Protein AF-A0A3P0NC53-F1 (afdb_monomer_lite)

Radius of gyration: 29.69 Å; chains: 1; bounding box: 50×43×80 Å

Structure (mmCIF, N/CA/C/O backbone):
data_AF-A0A3P0NC53-F1
#
_entry.id   AF-A0A3P0NC53-F1
#
loop_
_atom_site.group_PDB
_atom_site.id
_atom_site.type_symbol
_atom_site.label_atom_id
_atom_site.label_alt_id
_atom_site.label_comp_id
_atom_site.label_asym_id
_atom_site.label_entity_id
_atom_site.label_seq_id
_atom_site.pdbx_PDB_ins_code
_atom_site.Cartn_x
_atom_site.Cartn_y
_atom_site.Cartn_z
_atom_site.occupancy
_atom_site.B_iso_or_equiv
_atom_site.auth_seq_id
_atom_site.auth_comp_id
_atom_site.auth_asym_id
_atom_site.auth_atom_id
_atom_site.pdbx_PDB_model_num
ATOM 1 N N . MET A 1 1 ? -4.947 -5.953 5.328 1.00 82.31 1 MET A N 1
ATOM 2 C CA . MET A 1 1 ? -3.746 -5.409 4.663 1.00 82.31 1 MET A CA 1
ATOM 3 C C . MET A 1 1 ? -3.851 -5.802 3.209 1.00 82.31 1 MET A C 1
ATOM 5 O O . MET A 1 1 ? -4.148 -6.961 2.948 1.00 82.31 1 MET A O 1
ATOM 9 N N . THR A 1 2 ? -3.709 -4.840 2.307 1.00 92.19 2 THR A N 1
ATOM 10 C CA . THR A 1 2 ? -3.918 -5.032 0.870 1.00 92.19 2 THR A CA 1
ATOM 11 C C . THR A 1 2 ? -2.694 -4.527 0.134 1.00 92.19 2 THR A C 1
ATOM 13 O O . THR A 1 2 ? -2.300 -3.375 0.314 1.00 92.19 2 THR A O 1
ATOM 16 N N . GLU A 1 3 ? -2.097 -5.384 -0.680 1.00 94.12 3 GLU A N 1
ATOM 17 C CA . GLU A 1 3 ? -0.967 -5.030 -1.532 1.00 94.12 3 GLU A CA 1
ATOM 18 C C . GLU A 1 3 ? -1.482 -4.617 -2.908 1.00 94.12 3 GLU A C 1
ATOM 20 O O . GLU A 1 3 ? -2.342 -5.279 -3.490 1.00 94.12 3 GLU A O 1
ATOM 25 N N . VAL A 1 4 ? -0.972 -3.498 -3.415 1.00 93.88 4 VAL A N 1
ATOM 26 C CA . VAL A 1 4 ? -1.308 -2.972 -4.737 1.00 93.88 4 VAL A CA 1
ATOM 27 C C . VAL A 1 4 ? -0.017 -2.819 -5.520 1.00 93.88 4 VAL A C 1
ATOM 29 O O . VAL A 1 4 ? 0.892 -2.100 -5.102 1.00 93.88 4 VAL A O 1
ATOM 32 N N . THR A 1 5 ? 0.059 -3.496 -6.661 1.00 93.94 5 THR A N 1
ATOM 33 C CA . THR A 1 5 ? 1.186 -3.395 -7.586 1.00 93.94 5 THR A CA 1
ATOM 34 C C . THR A 1 5 ? 0.859 -2.396 -8.686 1.00 93.94 5 THR A C 1
ATOM 36 O O . THR A 1 5 ? -0.176 -2.493 -9.342 1.00 93.94 5 THR A O 1
ATOM 39 N N . PHE A 1 6 ? 1.761 -1.442 -8.885 1.00 93.38 6 PHE A N 1
ATOM 40 C CA . PHE A 1 6 ? 1.699 -0.448 -9.945 1.00 93.38 6 PHE A CA 1
ATOM 41 C C . PHE A 1 6 ? 2.701 -0.823 -11.026 1.00 93.38 6 PHE A C 1
ATOM 43 O O . PHE A 1 6 ? 3.877 -1.045 -10.733 1.00 93.38 6 PHE A O 1
ATOM 50 N N . GLU A 1 7 ? 2.234 -0.864 -12.268 1.00 93.62 7 GLU A N 1
ATOM 51 C CA . GLU A 1 7 ? 3.048 -1.165 -13.441 1.00 93.62 7 GLU A CA 1
ATOM 52 C C . GLU A 1 7 ? 2.889 -0.054 -14.472 1.00 93.62 7 GLU A C 1
ATOM 54 O O . GLU A 1 7 ? 1.784 0.436 -14.711 1.00 93.62 7 GLU A O 1
ATOM 59 N N . ALA A 1 8 ? 4.003 0.349 -15.073 1.00 92.19 8 ALA A N 1
ATOM 60 C CA . ALA A 1 8 ? 4.025 1.298 -16.174 1.00 92.19 8 ALA A CA 1
ATOM 61 C C . ALA A 1 8 ? 4.788 0.697 -17.350 1.00 92.19 8 ALA A C 1
ATOM 63 O O . ALA A 1 8 ? 5.791 0.007 -17.158 1.00 92.19 8 ALA A O 1
ATOM 64 N N . PHE A 1 9 ? 4.313 1.008 -18.552 1.00 91.44 9 PHE A N 1
ATOM 65 C CA . PHE A 1 9 ? 4.836 0.514 -19.820 1.00 91.44 9 PHE A CA 1
ATOM 66 C C . PHE A 1 9 ? 5.071 1.698 -20.757 1.00 91.44 9 PHE A C 1
ATOM 68 O O . PHE A 1 9 ? 4.277 2.644 -20.776 1.00 91.44 9 PHE A O 1
ATOM 75 N N . GLY A 1 10 ? 6.135 1.632 -21.550 1.00 87.62 10 GLY A N 1
ATOM 76 C CA . GLY A 1 10 ? 6.486 2.655 -22.530 1.00 87.62 10 GLY A CA 1
ATOM 77 C C . GLY A 1 10 ? 7.521 3.660 -22.027 1.00 87.62 10 GLY A C 1
ATOM 78 O O . GLY A 1 10 ? 8.133 3.493 -20.975 1.00 87.62 10 GLY A O 1
ATOM 79 N N . THR A 1 11 ? 7.746 4.707 -22.819 1.00 87.75 11 THR A N 1
ATOM 80 C CA . THR A 1 11 ? 8.863 5.640 -22.629 1.00 87.75 11 THR A CA 1
ATOM 81 C C . THR A 1 11 ? 8.817 6.339 -21.272 1.00 87.75 11 THR A C 1
ATOM 83 O O . THR A 1 11 ? 7.813 6.950 -20.904 1.00 87.75 11 THR A O 1
ATOM 86 N N . ASN A 1 12 ? 9.946 6.324 -20.565 1.00 89.44 12 ASN A N 1
ATOM 87 C CA . ASN A 1 12 ? 10.135 6.883 -19.231 1.00 89.44 12 ASN A CA 1
ATOM 88 C C . ASN A 1 12 ? 9.279 6.217 -18.137 1.00 89.44 12 ASN A C 1
ATOM 90 O O . ASN A 1 12 ? 8.990 6.860 -17.120 1.00 89.44 12 ASN A O 1
ATOM 94 N N . ALA A 1 13 ? 8.900 4.942 -18.295 1.00 90.19 13 ALA A N 1
ATOM 95 C CA . ALA A 1 13 ? 8.106 4.203 -17.306 1.00 90.19 13 ALA A CA 1
ATOM 96 C C . ALA A 1 13 ? 8.704 4.290 -15.888 1.00 90.19 13 ALA A C 1
ATOM 98 O O . ALA A 1 13 ? 7.993 4.562 -14.916 1.00 90.19 13 ALA A O 1
ATOM 99 N N . TYR A 1 14 ? 10.028 4.150 -15.772 1.00 92.31 14 TYR A N 1
ATOM 100 C CA . TYR A 1 14 ? 10.737 4.240 -14.495 1.00 92.31 14 TYR A CA 1
ATOM 101 C C . TYR A 1 14 ? 10.624 5.629 -13.850 1.00 92.31 14 TYR A C 1
ATOM 103 O O . TYR A 1 14 ? 10.318 5.753 -12.660 1.00 92.31 14 TYR A O 1
ATOM 111 N N . ALA A 1 15 ? 10.830 6.693 -14.630 1.00 92.88 15 ALA A N 1
ATOM 112 C CA . ALA A 1 15 ? 10.744 8.063 -14.130 1.00 92.88 15 ALA A CA 1
ATOM 113 C C . ALA A 1 15 ? 9.308 8.437 -13.732 1.00 92.88 15 ALA A C 1
ATOM 115 O O . ALA A 1 15 ? 9.109 9.165 -12.757 1.00 92.88 15 ALA A O 1
ATOM 116 N N . LEU A 1 16 ? 8.306 7.929 -14.457 1.00 94.19 16 LEU A N 1
ATOM 117 C CA . LEU A 1 16 ? 6.897 8.132 -14.132 1.00 94.19 16 LEU A CA 1
ATOM 118 C C . LEU A 1 16 ? 6.535 7.481 -12.793 1.00 94.19 16 LEU A C 1
ATOM 120 O O . LEU A 1 16 ? 5.996 8.155 -11.913 1.00 94.19 16 LEU A O 1
ATOM 124 N N . LEU A 1 17 ? 6.876 6.203 -12.607 1.00 95.00 17 LEU A N 1
ATOM 125 C CA . LEU A 1 17 ? 6.592 5.516 -11.347 1.00 95.00 17 LEU A CA 1
ATOM 126 C C . LEU A 1 17 ? 7.401 6.079 -10.181 1.00 95.00 17 LEU A C 1
ATOM 128 O O . LEU A 1 17 ? 6.875 6.156 -9.077 1.00 95.00 17 LEU A O 1
ATOM 132 N N . SER A 1 18 ? 8.627 6.550 -10.415 1.00 94.12 18 SER A N 1
ATOM 133 C CA . SER A 1 18 ? 9.424 7.211 -9.372 1.00 94.12 18 SER A CA 1
ATOM 134 C C . SER A 1 18 ? 8.744 8.489 -8.865 1.00 94.12 18 SER A C 1
ATOM 136 O O . SER A 1 18 ? 8.709 8.750 -7.663 1.00 94.12 18 SER A O 1
ATOM 138 N N . LYS A 1 19 ? 8.138 9.275 -9.767 1.00 95.25 19 LYS A N 1
ATOM 139 C CA . LYS A 1 19 ? 7.342 10.455 -9.391 1.00 95.25 19 LYS A CA 1
ATOM 140 C C . LYS A 1 19 ? 6.074 10.069 -8.636 1.00 95.25 19 LYS A C 1
ATOM 142 O O . LYS A 1 19 ? 5.720 10.741 -7.670 1.00 95.25 19 LYS A O 1
ATOM 147 N N . LEU A 1 20 ? 5.403 8.998 -9.059 1.00 93.62 20 LEU A N 1
ATOM 148 C CA . LEU A 1 20 ? 4.221 8.487 -8.368 1.00 93.62 20 LEU A CA 1
ATOM 149 C C . LEU A 1 20 ? 4.564 8.002 -6.952 1.00 93.62 20 LEU A C 1
ATOM 151 O O . LEU A 1 20 ? 3.850 8.347 -6.014 1.00 93.62 20 LEU A O 1
ATOM 155 N N . GLN A 1 21 ? 5.672 7.274 -6.785 1.00 94.38 21 GLN A N 1
ATOM 156 C CA . GLN A 1 21 ? 6.165 6.845 -5.476 1.00 94.38 21 GLN A CA 1
ATOM 157 C C . GLN A 1 21 ? 6.385 8.054 -4.556 1.00 94.38 21 GLN A C 1
ATOM 159 O O . GLN A 1 21 ? 5.841 8.090 -3.454 1.00 94.38 21 GLN A O 1
ATOM 164 N N . LEU A 1 22 ? 7.101 9.079 -5.029 1.00 94.25 22 LEU A N 1
ATOM 165 C CA . LEU A 1 22 ? 7.332 10.311 -4.266 1.00 94.25 22 LEU A CA 1
ATOM 166 C C . LEU A 1 22 ? 6.026 11.030 -3.900 1.00 94.25 22 LEU A C 1
ATOM 168 O O . LEU A 1 22 ? 5.887 11.552 -2.794 1.00 94.25 22 LEU A O 1
ATOM 172 N N . ALA A 1 23 ? 5.052 11.054 -4.812 1.00 93.81 23 ALA A N 1
ATOM 173 C CA . ALA A 1 23 ? 3.747 11.646 -4.544 1.00 93.81 23 ALA A CA 1
ATOM 174 C C . ALA A 1 23 ? 2.986 10.880 -3.449 1.00 93.81 23 ALA A C 1
ATOM 176 O O . ALA A 1 23 ? 2.377 11.510 -2.584 1.00 93.81 23 ALA A O 1
ATOM 177 N N . LEU A 1 24 ? 3.052 9.546 -3.445 1.00 91.19 24 LEU A N 1
ATOM 178 C CA . LEU A 1 24 ? 2.417 8.695 -2.433 1.00 91.19 24 LEU A CA 1
ATOM 179 C C . LEU A 1 24 ? 3.093 8.792 -1.059 1.00 91.19 24 LEU A C 1
ATOM 181 O O . LEU A 1 24 ? 2.406 8.776 -0.040 1.00 91.19 24 LEU A O 1
ATOM 185 N N . GLU A 1 25 ? 4.418 8.934 -1.022 1.00 91.44 25 GLU A N 1
ATOM 186 C CA . GLU A 1 25 ? 5.194 9.132 0.213 1.00 91.44 25 GLU A CA 1
ATOM 187 C C . GLU A 1 25 ? 5.075 10.559 0.774 1.00 91.44 25 GLU A C 1
ATOM 189 O O . GLU A 1 25 ? 5.487 10.831 1.903 1.00 91.44 25 GLU A O 1
ATOM 194 N N . SER A 1 26 ? 4.481 11.484 0.015 1.00 94.31 26 SER A N 1
ATOM 195 C CA . SER A 1 26 ? 4.294 12.857 0.469 1.00 94.31 26 SER A CA 1
ATOM 196 C C . SER A 1 26 ? 3.389 12.937 1.705 1.00 94.31 26 SER A C 1
ATOM 198 O O . SER A 1 26 ? 2.372 12.245 1.828 1.00 94.31 26 SER A O 1
ATOM 200 N N . SER A 1 27 ? 3.700 13.873 2.605 1.00 91.62 27 SER A N 1
ATOM 201 C CA . SER A 1 27 ? 2.878 14.143 3.792 1.00 91.62 27 SER A CA 1
ATOM 202 C C . SER A 1 27 ? 1.431 14.493 3.436 1.00 91.62 27 SER A C 1
ATOM 204 O O . SER A 1 27 ? 0.514 14.177 4.194 1.00 91.62 27 SER A O 1
ATOM 206 N N . PHE A 1 28 ? 1.213 15.121 2.275 1.00 92.75 28 PHE A N 1
ATOM 207 C CA . PHE A 1 28 ? -0.124 15.423 1.774 1.00 92.75 28 PHE A CA 1
ATOM 208 C C . PHE A 1 28 ? -0.910 14.144 1.468 1.00 92.75 28 PHE A C 1
ATOM 210 O O . PHE A 1 28 ? -2.028 13.993 1.960 1.00 92.75 28 PHE A O 1
ATOM 217 N N . ALA A 1 29 ? -0.321 13.204 0.726 1.00 90.75 29 ALA A N 1
ATOM 218 C CA . ALA A 1 29 ? -0.962 11.931 0.410 1.00 90.75 29 ALA A CA 1
ATOM 219 C C . ALA A 1 29 ? -1.226 11.096 1.672 1.00 90.75 29 ALA A C 1
ATOM 221 O O . ALA A 1 29 ? -2.339 10.605 1.860 1.00 90.75 29 ALA A O 1
ATOM 222 N N . MET A 1 30 ? -0.258 11.009 2.592 1.00 92.31 30 MET A N 1
ATOM 223 C CA . MET A 1 30 ? -0.447 10.298 3.864 1.00 92.31 30 MET A CA 1
ATOM 224 C C . MET A 1 30 ? -1.553 10.922 4.729 1.00 92.31 30 MET A C 1
ATOM 226 O O . MET A 1 30 ? -2.390 10.210 5.289 1.00 92.31 30 MET A O 1
ATOM 230 N N . SER A 1 31 ? -1.595 12.256 4.811 1.00 92.56 31 SER A N 1
ATOM 231 C CA . SER A 1 31 ? -2.649 12.986 5.524 1.00 92.56 31 SER A CA 1
ATOM 232 C C . SER A 1 31 ? -4.019 12.769 4.882 1.00 92.56 31 SER A C 1
ATOM 234 O O . SER A 1 31 ? -5.005 12.528 5.581 1.00 92.56 31 SER A O 1
ATOM 236 N N . PHE A 1 32 ? -4.090 12.796 3.550 1.00 92.25 32 PHE A N 1
ATOM 237 C CA . PHE A 1 32 ? -5.319 12.535 2.809 1.00 92.25 32 PHE A CA 1
ATOM 238 C C . PHE A 1 32 ? -5.849 11.120 3.075 1.00 92.25 32 PHE A C 1
ATOM 240 O O . PHE A 1 32 ? -7.016 10.968 3.442 1.00 92.25 32 PHE A O 1
ATOM 247 N N . LEU A 1 33 ? -4.992 10.098 2.969 1.00 90.94 33 LEU A N 1
ATOM 248 C CA . LEU A 1 33 ? -5.361 8.704 3.238 1.00 90.94 33 LEU A CA 1
ATOM 249 C C . LEU A 1 33 ? -5.929 8.543 4.652 1.00 90.94 33 LEU A C 1
ATOM 251 O O . LEU A 1 33 ? -7.018 7.983 4.821 1.00 90.94 33 LEU A O 1
ATOM 255 N N . LYS A 1 34 ? -5.250 9.114 5.654 1.00 89.69 34 LYS A N 1
ATOM 256 C CA . LYS A 1 34 ? -5.671 9.026 7.056 1.00 89.69 34 LYS A CA 1
ATOM 257 C C . LYS A 1 34 ? -7.004 9.734 7.304 1.00 89.69 34 LYS A C 1
ATOM 259 O O . LYS A 1 34 ? -7.898 9.160 7.922 1.00 89.69 34 LYS A O 1
ATOM 264 N N . ASN A 1 35 ? -7.144 10.968 6.823 1.00 89.62 35 ASN A N 1
ATOM 265 C CA . ASN A 1 35 ? -8.249 11.849 7.208 1.00 89.62 35 ASN A CA 1
ATOM 266 C C . ASN A 1 35 ? -9.507 11.684 6.348 1.00 89.62 35 ASN A C 1
ATOM 268 O O . ASN A 1 35 ? -10.606 11.950 6.829 1.00 89.62 35 ASN A O 1
ATOM 272 N N . LYS A 1 36 ? -9.370 11.287 5.077 1.00 88.81 36 LYS A N 1
ATOM 273 C CA . LYS A 1 36 ? -10.504 11.170 4.144 1.00 88.81 36 LYS A CA 1
ATOM 274 C C . LYS A 1 36 ? -10.934 9.732 3.902 1.00 88.81 36 LYS A C 1
ATOM 276 O O . LYS A 1 36 ? -12.124 9.483 3.761 1.00 88.81 36 LYS A O 1
ATOM 281 N N . VAL A 1 37 ? -9.985 8.799 3.877 1.00 85.75 37 VAL A N 1
ATOM 282 C CA . VAL A 1 37 ? -10.238 7.399 3.492 1.00 85.75 37 VAL A CA 1
ATOM 283 C C . VAL A 1 37 ? -10.172 6.454 4.700 1.00 85.75 37 VAL A C 1
ATOM 285 O O . VAL A 1 37 ? -10.497 5.275 4.584 1.00 85.75 37 VAL A O 1
ATOM 288 N N . ARG A 1 38 ? -9.763 6.951 5.881 1.00 87.50 38 ARG A N 1
ATOM 289 C CA . ARG A 1 38 ? -9.456 6.123 7.067 1.00 87.50 38 ARG A CA 1
ATOM 290 C C . ARG A 1 38 ? -8.525 4.955 6.709 1.00 87.50 38 ARG A C 1
ATOM 292 O O . ARG A 1 38 ? -8.684 3.826 7.176 1.00 87.50 38 ARG A O 1
ATOM 299 N N . ALA A 1 39 ? -7.573 5.234 5.827 1.00 89.56 39 ALA A N 1
ATOM 300 C CA . ALA A 1 39 ? -6.581 4.291 5.348 1.00 89.56 39 ALA A CA 1
ATOM 301 C C . ALA A 1 39 ? -5.174 4.815 5.644 1.00 89.56 39 ALA A C 1
ATOM 303 O O . ALA A 1 39 ? -4.970 5.999 5.901 1.00 89.56 39 ALA A O 1
ATOM 304 N N . ALA A 1 40 ? -4.189 3.931 5.607 1.00 90.25 40 ALA A N 1
ATOM 305 C CA . ALA A 1 40 ? -2.786 4.291 5.717 1.00 90.25 40 ALA A CA 1
ATOM 306 C C . ALA A 1 40 ? -1.956 3.442 4.755 1.00 90.25 40 ALA A C 1
ATOM 308 O O . ALA A 1 40 ? -2.267 2.272 4.521 1.00 90.25 40 ALA A O 1
ATOM 309 N N . MET A 1 41 ? -0.897 4.038 4.213 1.00 91.81 41 MET A N 1
ATOM 310 C CA . MET A 1 41 ? 0.144 3.315 3.491 1.00 91.81 41 MET A CA 1
ATOM 311 C C . MET A 1 41 ? 1.198 2.869 4.509 1.00 91.81 41 MET A C 1
ATOM 313 O O . MET A 1 41 ? 1.732 3.697 5.242 1.00 91.81 41 MET A O 1
ATOM 317 N N . LEU A 1 42 ? 1.440 1.563 4.599 1.00 91.12 42 LEU A N 1
ATOM 318 C CA . LEU A 1 42 ? 2.367 0.961 5.563 1.00 91.12 42 LEU A CA 1
ATOM 319 C C . LEU A 1 42 ? 3.789 0.895 5.016 1.00 91.12 42 LEU A C 1
ATOM 321 O O . LEU A 1 42 ? 4.752 1.143 5.736 1.00 91.12 42 LEU A O 1
ATOM 325 N N . SER A 1 43 ? 3.913 0.539 3.743 1.00 90.12 43 SER A N 1
ATOM 326 C CA . SER A 1 43 ? 5.192 0.401 3.065 1.00 90.12 43 SER A CA 1
ATOM 327 C C . SER A 1 43 ? 5.021 0.615 1.569 1.00 90.12 43 SER A C 1
ATOM 329 O O . SER A 1 43 ? 3.949 0.394 1.003 1.00 90.12 43 SER A O 1
ATOM 331 N N . CYS A 1 44 ? 6.103 1.049 0.938 1.00 92.38 44 CYS A N 1
ATOM 332 C CA . CYS A 1 44 ? 6.233 1.153 -0.503 1.00 92.38 44 CYS A CA 1
ATOM 333 C C . CYS A 1 44 ? 7.583 0.544 -0.882 1.00 92.38 44 CYS A C 1
ATOM 335 O O . CYS A 1 44 ? 8.606 0.860 -0.266 1.00 92.38 44 CYS A O 1
ATOM 337 N N . THR A 1 45 ? 7.601 -0.379 -1.840 1.00 93.69 45 THR A N 1
ATOM 338 C CA . THR A 1 45 ? 8.859 -0.891 -2.380 1.00 93.69 45 THR A CA 1
ATOM 339 C C . THR A 1 45 ? 9.484 0.158 -3.289 1.00 93.69 45 THR A C 1
ATOM 341 O O . THR A 1 45 ? 8.792 0.974 -3.890 1.00 93.69 45 THR A O 1
ATOM 344 N N . ARG A 1 46 ? 10.805 0.102 -3.459 1.00 92.94 46 ARG A N 1
ATOM 345 C CA . ARG A 1 46 ? 11.481 0.919 -4.474 1.00 92.94 46 ARG A CA 1
ATOM 346 C C . ARG A 1 46 ? 10.967 0.559 -5.870 1.00 92.94 46 ARG A C 1
ATOM 348 O O . ARG A 1 46 ? 10.665 -0.611 -6.118 1.00 92.94 46 ARG A O 1
ATOM 355 N N . VAL A 1 47 ? 10.905 1.546 -6.764 1.00 93.25 47 VAL A N 1
ATOM 356 C CA . VAL A 1 47 ? 10.667 1.292 -8.190 1.00 93.25 47 VAL A CA 1
ATOM 357 C C . VAL A 1 47 ? 11.785 0.419 -8.746 1.00 93.25 47 VAL A C 1
ATOM 359 O O . VAL A 1 47 ? 12.965 0.720 -8.573 1.00 93.25 47 VAL A O 1
ATOM 362 N N . ILE A 1 48 ? 11.402 -0.669 -9.404 1.00 92.69 48 ILE A N 1
ATOM 363 C CA . ILE A 1 48 ? 12.305 -1.566 -10.117 1.00 92.69 48 ILE A CA 1
ATOM 364 C C . ILE A 1 48 ? 12.086 -1.431 -11.621 1.00 92.69 48 ILE A C 1
ATOM 366 O O . ILE A 1 48 ? 10.955 -1.271 -12.086 1.00 92.69 48 ILE A O 1
ATOM 370 N N . ASP A 1 49 ? 13.182 -1.497 -12.367 1.00 90.62 49 ASP A N 1
ATOM 371 C CA . ASP A 1 49 ? 13.159 -1.625 -13.818 1.00 90.62 49 ASP A CA 1
ATOM 372 C C . ASP A 1 49 ? 12.900 -3.095 -14.179 1.00 90.62 49 ASP A C 1
ATOM 374 O O . ASP A 1 49 ? 13.600 -3.998 -13.716 1.00 90.62 49 ASP A O 1
ATOM 378 N N . VAL A 1 50 ? 11.849 -3.329 -14.957 1.00 89.25 50 VAL A N 1
ATOM 379 C CA . VAL A 1 50 ? 11.436 -4.649 -15.455 1.00 89.25 50 VAL A CA 1
ATOM 380 C C . VAL A 1 50 ? 11.337 -4.647 -16.981 1.00 89.25 50 VAL A C 1
ATOM 382 O O . VAL A 1 50 ? 10.579 -5.427 -17.565 1.00 89.25 50 VAL A O 1
ATOM 385 N N . SER A 1 51 ? 12.083 -3.745 -17.621 1.00 86.25 51 SER A N 1
ATOM 386 C CA . SER A 1 51 ? 12.162 -3.619 -19.071 1.00 86.25 51 SER A CA 1
ATOM 387 C C . SER A 1 51 ? 12.608 -4.931 -19.706 1.00 86.25 51 SER A C 1
ATOM 389 O O . SER A 1 51 ? 13.500 -5.623 -19.212 1.00 86.25 51 SER A O 1
ATOM 391 N N . ALA A 1 52 ? 11.973 -5.277 -20.820 1.00 82.81 52 ALA A N 1
ATOM 392 C CA . ALA A 1 52 ? 12.223 -6.523 -21.527 1.00 82.81 52 ALA A CA 1
ATOM 393 C C . ALA A 1 52 ? 12.201 -6.287 -23.036 1.00 82.81 52 ALA A C 1
ATOM 395 O O . ALA A 1 52 ? 11.506 -5.406 -23.541 1.00 82.81 52 ALA A O 1
ATOM 396 N N . ALA A 1 53 ? 12.951 -7.101 -23.774 1.00 76.69 53 ALA A N 1
ATOM 397 C CA . ALA A 1 53 ? 12.816 -7.156 -25.221 1.00 76.69 53 ALA A CA 1
ATOM 398 C C . ALA A 1 53 ? 11.567 -7.980 -25.564 1.00 76.69 53 ALA A C 1
ATOM 400 O O . ALA A 1 53 ? 11.528 -9.184 -25.305 1.00 76.69 53 ALA A O 1
ATOM 401 N N . VAL A 1 54 ? 10.549 -7.341 -26.143 1.00 74.69 54 VAL A N 1
ATOM 402 C CA . VAL A 1 54 ? 9.305 -8.004 -26.555 1.00 74.69 54 VAL A CA 1
ATOM 403 C C . VAL A 1 54 ? 9.118 -7.794 -28.052 1.00 74.69 54 VAL A C 1
ATOM 405 O O . VAL A 1 54 ? 9.003 -6.667 -28.521 1.00 74.69 54 VAL A O 1
ATOM 408 N N . GLY A 1 55 ? 9.121 -8.891 -28.817 1.00 59.72 55 GLY A N 1
ATOM 409 C CA . GLY A 1 55 ? 8.622 -8.914 -30.198 1.00 59.72 55 GLY A CA 1
ATOM 410 C C . GLY A 1 55 ? 9.242 -7.911 -31.183 1.00 59.72 55 GLY A C 1
ATOM 411 O O . GLY A 1 55 ? 8.553 -7.516 -32.116 1.00 59.72 55 GLY A O 1
ATOM 412 N N . GLY A 1 56 ? 10.503 -7.496 -31.005 1.00 61.59 56 GLY A N 1
ATOM 413 C CA . GLY A 1 56 ? 11.232 -6.689 -31.999 1.00 61.59 56 GLY A CA 1
ATOM 414 C C . GLY A 1 56 ? 11.787 -5.343 -31.525 1.00 61.59 56 GLY A C 1
ATOM 415 O O . GLY A 1 56 ? 12.408 -4.647 -32.324 1.00 61.59 56 GLY A O 1
ATOM 416 N N . GLY A 1 57 ? 11.629 -4.975 -30.251 1.00 70.94 57 GLY A N 1
ATOM 417 C CA . GLY A 1 57 ? 12.258 -3.774 -29.696 1.00 70.94 57 GLY A CA 1
ATOM 418 C C . GLY A 1 57 ? 12.379 -3.802 -28.170 1.00 70.94 57 GLY A C 1
ATOM 419 O O . GLY A 1 57 ? 11.752 -4.646 -27.521 1.00 70.94 57 GLY A O 1
ATOM 420 N N . PRO A 1 58 ? 13.207 -2.915 -27.586 1.00 78.81 58 PRO A N 1
ATOM 421 C CA . PRO A 1 58 ? 13.243 -2.722 -26.144 1.00 78.81 58 PRO A CA 1
ATOM 422 C C . PRO A 1 58 ? 11.931 -2.076 -25.688 1.00 78.81 58 PRO A C 1
ATOM 424 O O . PRO A 1 58 ? 11.555 -1.011 -26.175 1.00 78.81 58 PRO A O 1
ATOM 427 N N . GLU A 1 59 ? 11.235 -2.719 -24.754 1.00 84.06 59 GLU A N 1
ATOM 428 C CA . GLU A 1 59 ? 10.062 -2.150 -24.104 1.00 84.06 59 GLU A CA 1
ATOM 429 C C . GLU A 1 59 ? 10.434 -1.741 -22.681 1.00 84.06 59 GLU A C 1
ATOM 431 O O . GLU A 1 59 ? 10.776 -2.583 -21.845 1.00 84.06 59 GLU A O 1
ATOM 436 N N . GLU A 1 60 ? 10.365 -0.439 -22.414 1.00 87.44 60 GLU A N 1
ATOM 437 C CA . GLU A 1 60 ? 10.572 0.090 -21.072 1.00 87.44 60 GLU A CA 1
ATOM 438 C C . GLU A 1 60 ? 9.403 -0.286 -20.164 1.00 87.44 60 GLU A C 1
ATOM 440 O O . GLU A 1 60 ? 8.236 -0.034 -20.487 1.00 87.44 60 GLU A O 1
ATOM 445 N N . ARG A 1 61 ? 9.717 -0.879 -19.013 1.00 91.75 61 ARG A N 1
ATOM 446 C CA . ARG A 1 61 ? 8.726 -1.272 -18.015 1.00 91.75 61 ARG A CA 1
ATOM 447 C C . ARG A 1 61 ? 9.256 -1.015 -16.621 1.00 91.75 61 ARG A C 1
ATOM 449 O O . ARG A 1 61 ? 10.417 -1.273 -16.327 1.00 91.75 61 ARG A O 1
ATOM 456 N N . ALA A 1 62 ? 8.389 -0.551 -15.737 1.00 93.31 62 ALA A N 1
ATOM 457 C CA . ALA A 1 62 ? 8.739 -0.355 -14.341 1.00 93.31 62 ALA A CA 1
ATOM 458 C C . ALA A 1 62 ? 7.620 -0.854 -13.436 1.00 93.31 62 ALA A C 1
ATOM 460 O O . ALA A 1 62 ? 6.452 -0.890 -13.833 1.00 93.31 62 ALA A O 1
ATOM 461 N N . ARG A 1 63 ? 7.986 -1.224 -12.208 1.00 93.88 63 ARG A N 1
ATOM 462 C CA . ARG A 1 63 ? 7.046 -1.728 -11.207 1.00 93.88 63 ARG A CA 1
ATOM 463 C C . ARG A 1 63 ? 7.404 -1.236 -9.808 1.00 93.88 63 ARG A C 1
ATOM 465 O O . ARG A 1 63 ? 8.580 -1.143 -9.471 1.00 93.88 63 ARG A O 1
ATOM 472 N N . PHE A 1 64 ? 6.399 -0.997 -8.972 1.00 95.12 64 PHE A N 1
ATOM 473 C CA . PHE A 1 64 ? 6.551 -1.012 -7.513 1.00 95.12 64 PHE A CA 1
ATOM 474 C C . PHE A 1 64 ? 5.274 -1.533 -6.846 1.00 95.12 64 PHE A C 1
ATOM 476 O O . PHE A 1 64 ? 4.206 -1.543 -7.456 1.00 95.12 64 PHE A O 1
ATOM 483 N N . THR A 1 65 ? 5.376 -1.955 -5.590 1.00 95.06 65 THR A N 1
ATOM 484 C CA . THR A 1 65 ? 4.246 -2.416 -4.782 1.00 95.06 65 THR A CA 1
ATOM 485 C C . THR A 1 65 ? 4.108 -1.531 -3.553 1.00 95.06 65 THR A C 1
ATOM 487 O O . THR A 1 65 ? 5.093 -1.243 -2.873 1.00 95.06 65 THR A O 1
ATOM 490 N N . ALA A 1 66 ? 2.882 -1.113 -3.252 1.00 94.06 66 ALA A N 1
ATOM 491 C CA . ALA A 1 66 ? 2.554 -0.400 -2.027 1.00 94.06 66 ALA A CA 1
ATOM 492 C C . ALA A 1 66 ? 1.529 -1.182 -1.210 1.00 94.06 66 ALA A C 1
ATOM 494 O O . ALA A 1 66 ? 0.583 -1.765 -1.747 1.00 94.06 66 ALA A O 1
ATOM 495 N N . THR A 1 67 ? 1.712 -1.162 0.103 1.00 94.00 67 THR A N 1
ATOM 496 C CA . THR A 1 67 ? 0.851 -1.871 1.038 1.00 94.00 67 THR A CA 1
ATOM 497 C C . THR A 1 67 ? -0.036 -0.892 1.780 1.00 94.00 67 THR A C 1
ATOM 499 O O . THR A 1 67 ? 0.441 -0.010 2.496 1.00 94.00 67 THR A O 1
ATOM 502 N N . PHE A 1 68 ? -1.342 -1.103 1.671 1.00 93.06 68 PHE A N 1
ATOM 503 C CA . PHE A 1 68 ? -2.362 -0.296 2.313 1.00 93.06 68 PHE A CA 1
ATOM 504 C C . PHE A 1 68 ? -3.060 -1.056 3.440 1.00 93.06 68 PHE A C 1
ATOM 506 O O . PHE A 1 68 ? -3.252 -2.276 3.414 1.00 93.06 68 PHE A O 1
ATOM 513 N N . THR A 1 69 ? -3.487 -0.306 4.445 1.00 92.75 69 THR A N 1
ATOM 514 C CA . THR A 1 69 ? -4.390 -0.776 5.489 1.00 92.75 69 THR A CA 1
ATOM 515 C C . THR A 1 69 ? -5.575 0.170 5.598 1.00 92.75 69 THR A C 1
ATOM 517 O O . THR A 1 69 ? -5.420 1.379 5.445 1.00 92.75 69 THR A O 1
ATOM 520 N N . HIS A 1 70 ? -6.758 -0.378 5.849 1.00 89.00 70 HIS A N 1
ATOM 521 C CA . HIS A 1 70 ? -7.981 0.380 6.078 1.00 89.00 70 HIS A CA 1
ATOM 522 C C . HIS A 1 70 ? -8.608 -0.106 7.379 1.00 89.00 70 HIS A C 1
ATOM 524 O O . HIS A 1 70 ? -8.721 -1.314 7.594 1.00 89.00 70 HIS A O 1
ATOM 530 N N . SER A 1 71 ? -8.990 0.834 8.241 1.00 83.50 71 SER A N 1
ATOM 531 C CA . SER A 1 71 ? -9.654 0.525 9.503 1.00 83.50 71 SER A CA 1
ATOM 532 C C . SER A 1 71 ? -11.103 0.983 9.443 1.00 83.50 71 SER A C 1
ATOM 534 O O . SER A 1 71 ? -11.389 2.182 9.374 1.00 83.50 71 SER A O 1
ATOM 536 N N . HIS A 1 72 ? -12.014 0.015 9.484 1.00 79.56 72 HIS A N 1
ATOM 537 C CA . HIS A 1 72 ? -13.442 0.269 9.5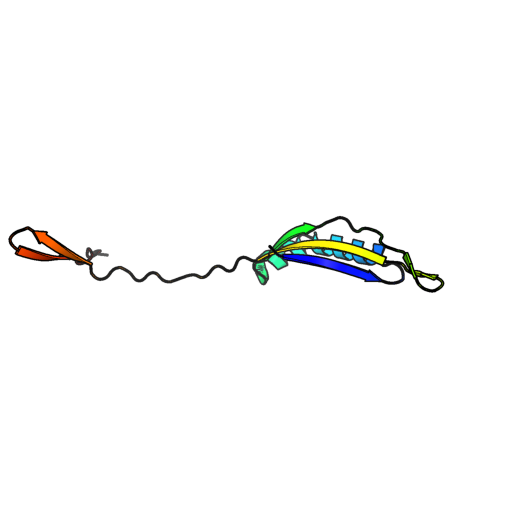78 1.00 79.56 72 HIS A CA 1
ATOM 538 C C . HIS A 1 72 ? -13.875 0.134 11.040 1.00 79.56 72 HIS A C 1
ATOM 540 O O . HIS A 1 72 ? -14.055 -0.969 11.551 1.00 79.56 72 HIS A O 1
ATOM 546 N N . VAL A 1 73 ? -13.999 1.271 11.723 1.00 77.44 73 VAL A N 1
ATOM 547 C CA . VAL A 1 73 ? -14.495 1.329 13.102 1.00 77.44 73 VAL A CA 1
ATOM 548 C C . VAL A 1 73 ? -16.004 1.528 13.063 1.00 77.44 73 VAL A C 1
ATOM 550 O O . VAL A 1 73 ? -16.477 2.520 12.504 1.00 77.44 73 VAL A O 1
ATOM 553 N N . VAL A 1 74 ? -16.738 0.591 13.659 1.00 79.56 74 VAL A N 1
ATOM 554 C CA . VAL A 1 74 ? -18.181 0.697 13.878 1.00 79.56 74 VAL A CA 1
ATOM 555 C C . VAL A 1 74 ? -18.398 1.067 15.336 1.00 79.56 74 VAL A C 1
ATOM 557 O O . VAL A 1 74 ? -18.012 0.321 16.234 1.00 79.56 74 VAL A O 1
ATOM 560 N N . GLU A 1 75 ? -19.002 2.225 15.568 1.00 79.25 75 GLU A N 1
ATOM 561 C CA . GLU A 1 75 ? -19.504 2.578 16.889 1.00 79.25 75 GLU A CA 1
ATOM 562 C C . GLU A 1 75 ? -20.840 1.873 17.094 1.00 79.25 75 GLU A C 1
ATOM 564 O O . GLU A 1 75 ? -21.782 2.058 16.323 1.00 79.25 75 GLU A O 1
ATOM 569 N N . VAL A 1 76 ? -20.911 1.037 18.125 1.00 82.88 76 VAL A N 1
ATOM 570 C CA . VAL A 1 76 ? -22.153 0.384 18.529 1.00 82.88 76 VAL A CA 1
ATOM 571 C C . VAL A 1 76 ? -22.591 1.018 19.836 1.00 82.88 76 VAL A C 1
ATOM 573 O O . VAL A 1 76 ? -21.849 1.012 20.818 1.00 82.88 76 VAL A O 1
ATOM 576 N N . SER A 1 77 ? -23.797 1.583 19.840 1.00 79.94 77 SER A N 1
ATOM 577 C CA . SER A 1 77 ? -24.422 2.044 21.074 1.00 79.94 77 SER A CA 1
ATOM 578 C C . SER A 1 77 ? -24.704 0.827 21.949 1.00 79.94 77 SER A C 1
ATOM 580 O O . SER A 1 77 ? -25.454 -0.065 21.553 1.00 79.94 77 SER A O 1
ATOM 582 N N . VAL A 1 78 ? -24.075 0.773 23.121 1.00 79.81 78 VAL A N 1
ATOM 583 C CA . VAL A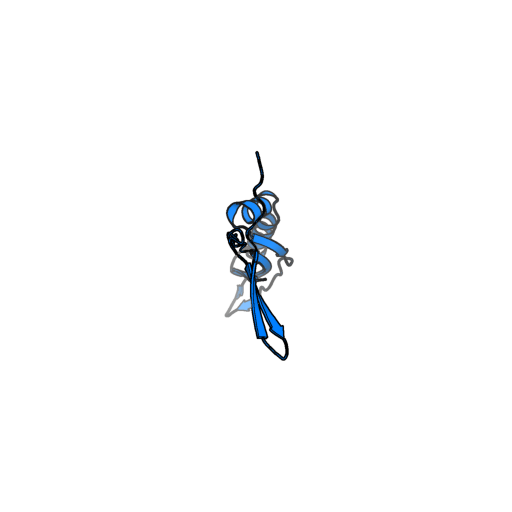 1 78 ? -24.417 -0.211 24.146 1.00 79.81 78 VAL A CA 1
ATOM 584 C C . VAL A 1 78 ? -25.519 0.419 24.995 1.00 79.81 78 VAL A C 1
ATOM 586 O O . VAL A 1 78 ? -25.233 1.388 25.708 1.00 79.81 78 VAL A O 1
ATOM 589 N N . PRO A 1 79 ? -26.775 -0.058 24.904 1.00 77.88 79 PRO A N 1
ATOM 590 C CA . PRO A 1 79 ? -27.835 0.464 25.747 1.00 77.88 79 PRO A CA 1
ATOM 591 C C . PRO A 1 79 ? -27.477 0.218 27.212 1.00 77.88 79 PRO A C 1
ATOM 593 O O . PRO A 1 79 ? -26.859 -0.790 27.570 1.00 77.88 79 PRO A O 1
ATOM 596 N N . ARG A 1 80 ? -27.858 1.161 28.074 1.00 76.69 80 ARG A N 1
ATOM 597 C CA . ARG A 1 80 ? -27.717 0.986 29.518 1.00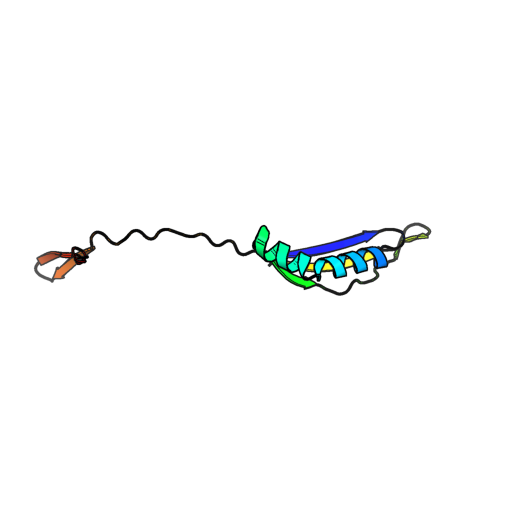 76.69 80 ARG A CA 1
ATOM 598 C C . ARG A 1 80 ? -28.514 -0.248 29.936 1.00 76.69 80 ARG A C 1
ATOM 600 O O . ARG A 1 80 ? -29.635 -0.437 29.482 1.00 76.69 80 ARG A O 1
ATOM 607 N N . ILE A 1 81 ? -27.946 -1.058 30.826 1.00 79.62 81 ILE A N 1
ATOM 608 C CA . ILE A 1 81 ? -28.663 -2.187 31.418 1.00 79.62 81 ILE A CA 1
ATOM 609 C C . ILE A 1 81 ? -29.811 -1.618 32.261 1.00 79.62 81 ILE A C 1
ATOM 611 O O . ILE A 1 81 ? -29.573 -0.949 33.268 1.00 79.62 81 ILE A O 1
ATOM 615 N N . GLU A 1 82 ? -31.045 -1.832 31.805 1.00 78.62 82 GLU A N 1
ATOM 616 C CA . GLU A 1 82 ? -32.255 -1.355 32.484 1.00 78.62 82 GLU A CA 1
ATOM 617 C C . GLU A 1 82 ? -32.664 -2.264 33.640 1.00 78.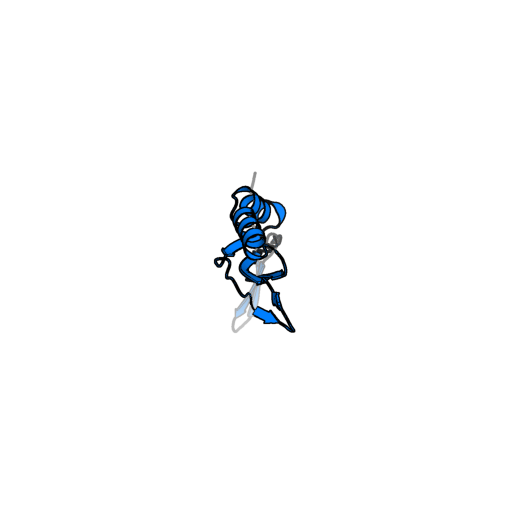62 82 GLU A C 1
ATOM 619 O O . GLU A 1 82 ? -33.198 -1.779 34.632 1.00 78.62 82 GLU A O 1
ATOM 624 N N . ARG A 1 83 ? -32.404 -3.570 33.527 1.00 76.94 83 ARG A N 1
ATOM 625 C CA . ARG A 1 83 ? -32.818 -4.574 34.507 1.00 76.94 83 ARG A CA 1
ATOM 626 C C . ARG A 1 83 ? -31.933 -5.811 34.421 1.00 76.94 83 ARG A C 1
ATOM 628 O O . ARG A 1 83 ? -31.542 -6.215 33.326 1.00 76.94 83 ARG A O 1
ATOM 635 N N . VAL A 1 84 ? -31.647 -6.413 35.572 1.00 81.12 84 VAL A N 1
ATOM 636 C CA . VAL A 1 84 ? -31.031 -7.742 35.667 1.00 81.12 84 VAL A CA 1
ATOM 637 C C . VAL A 1 84 ? -31.904 -8.605 36.564 1.00 81.12 84 VAL A C 1
ATOM 639 O O . VAL A 1 84 ? -32.162 -8.228 37.705 1.00 81.12 84 VAL A O 1
ATOM 642 N N . ASP A 1 85 ? -32.349 -9.750 36.057 1.00 83.44 85 ASP A N 1
ATOM 643 C CA . ASP A 1 85 ? -33.019 -10.773 36.856 1.00 83.44 85 ASP A CA 1
ATOM 644 C C . ASP A 1 85 ? -31.998 -11.862 37.211 1.00 83.44 85 ASP A C 1
ATOM 646 O O . ASP A 1 85 ? -31.339 -12.427 36.336 1.00 83.44 85 ASP A O 1
ATOM 650 N N . ILE A 1 86 ? -31.827 -12.116 38.506 1.00 83.19 86 ILE A N 1
ATOM 651 C CA . ILE A 1 86 ? -30.973 -13.173 39.042 1.00 83.19 86 ILE A CA 1
ATOM 652 C C . ILE A 1 86 ? -31.885 -14.298 39.512 1.00 83.19 86 ILE A C 1
ATOM 654 O O . ILE A 1 86 ? -32.657 -14.121 40.453 1.00 83.19 86 ILE A O 1
ATOM 658 N N . GLU A 1 87 ? -31.777 -15.454 38.869 1.00 87.06 87 GLU A N 1
ATOM 659 C CA . GLU A 1 87 ? -32.455 -16.677 39.289 1.00 87.06 87 GLU A CA 1
ATO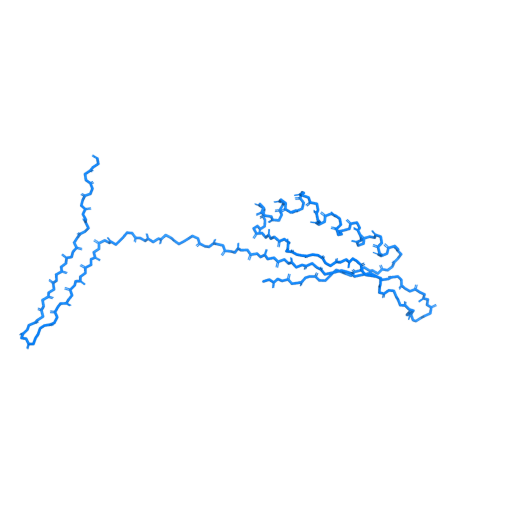M 660 C C . GLU A 1 87 ? -31.491 -17.527 40.123 1.00 87.06 87 GLU A C 1
ATOM 662 O O . GLU A 1 87 ? -30.414 -17.917 39.665 1.00 87.06 87 GLU A O 1
ATOM 667 N N . VAL A 1 88 ? -31.859 -17.789 41.376 1.00 83.81 88 VAL A N 1
ATOM 668 C CA . VAL A 1 88 ? -31.097 -18.634 42.296 1.00 83.81 88 VAL A CA 1
ATOM 669 C C . VAL A 1 88 ? -31.838 -19.954 42.461 1.00 83.81 88 VAL A C 1
ATOM 671 O O . VAL A 1 88 ? -32.940 -20.003 43.008 1.00 83.81 88 VAL A O 1
ATOM 674 N N . HIS A 1 89 ? -31.214 -21.046 42.017 1.00 82.75 89 HIS A N 1
ATOM 675 C CA . HIS A 1 89 ? -31.721 -22.399 42.234 1.00 82.75 89 HIS A CA 1
ATOM 676 C C . HIS A 1 89 ? -31.116 -22.988 43.510 1.00 82.75 89 HIS A C 1
ATOM 678 O O . HIS A 1 89 ? -29.899 -23.137 43.624 1.00 82.75 89 HIS A O 1
ATOM 684 N N . THR A 1 90 ? -31.967 -23.369 44.458 1.00 80.19 90 THR A N 1
ATOM 685 C CA . THR A 1 90 ? -31.586 -24.178 45.625 1.00 80.19 90 THR A CA 1
ATOM 686 C C . THR A 1 90 ? -32.265 -25.544 45.546 1.00 80.19 90 THR A C 1
ATOM 688 O O . THR A 1 90 ? -33.267 -25.696 44.853 1.00 80.19 90 THR A O 1
ATOM 691 N N . GLU A 1 91 ? -31.772 -26.547 46.283 1.00 78.75 91 GLU A N 1
ATOM 692 C CA . GLU A 1 91 ? -32.336 -27.914 46.265 1.00 78.75 91 GLU A CA 1
ATOM 693 C C . GLU A 1 91 ? -33.825 -27.997 46.658 1.00 78.75 91 GLU A C 1
ATOM 695 O O . GLU A 1 91 ? -34.457 -29.035 46.471 1.00 78.75 91 GLU A O 1
ATOM 700 N N . ARG A 1 92 ? -34.393 -26.926 47.225 1.00 71.94 92 ARG A N 1
ATOM 701 C CA . ARG A 1 92 ? -35.773 -26.890 47.722 1.00 71.94 92 ARG A CA 1
ATOM 702 C C . ARG A 1 92 ? -36.657 -25.838 47.045 1.00 71.94 92 ARG A C 1
ATOM 704 O O . ARG A 1 92 ? -37.875 -25.988 47.090 1.00 71.94 92 ARG A O 1
ATOM 711 N N . HIS A 1 93 ? -36.090 -24.797 46.426 1.00 66.56 93 HIS A N 1
ATOM 712 C CA . HIS A 1 93 ? -36.859 -23.689 45.839 1.00 66.56 93 HIS A CA 1
ATOM 713 C C . HIS A 1 93 ? -36.039 -22.894 44.810 1.00 66.56 93 HIS A C 1
ATOM 715 O O . HIS A 1 93 ? -34.805 -22.885 44.857 1.00 66.56 93 HIS A O 1
ATOM 721 N N . VAL A 1 94 ? -36.745 -22.181 43.930 1.00 80.31 94 VAL A N 1
ATOM 722 C CA . VAL A 1 94 ? -36.184 -21.195 42.997 1.00 80.31 94 VAL A CA 1
ATOM 723 C C . VAL A 1 94 ? -36.603 -19.803 43.453 1.00 80.31 94 VAL A C 1
ATOM 725 O O . VAL A 1 94 ? -37.786 -19.575 43.706 1.00 80.31 94 VAL A O 1
ATOM 728 N N . GLU A 1 95 ? -35.643 -18.889 43.565 1.00 80.50 95 GLU A N 1
ATOM 729 C CA . GLU A 1 95 ? -35.876 -17.506 43.982 1.00 80.50 95 GLU A CA 1
ATOM 730 C C . GLU A 1 95 ? -35.386 -16.546 42.895 1.00 80.50 95 GLU A C 1
ATOM 732 O O . GLU A 1 95 ? -34.300 -16.729 42.343 1.00 80.50 95 GLU A O 1
ATOM 737 N N . LEU A 1 96 ? -36.200 -15.541 42.561 1.00 79.06 96 LEU A N 1
ATOM 738 C CA . LEU A 1 96 ? -35.912 -14.591 41.490 1.00 79.06 96 LEU A CA 1
ATOM 739 C C . LEU A 1 96 ? -35.762 -13.189 42.081 1.00 79.06 96 LEU A C 1
ATOM 741 O O . LEU A 1 96 ? -36.701 -12.652 42.669 1.00 79.06 96 LEU A O 1
ATOM 745 N N . ILE A 1 97 ? -34.571 -12.612 41.940 1.00 82.38 97 ILE A N 1
ATOM 746 C CA . ILE A 1 97 ? -34.221 -11.290 42.464 1.00 82.38 97 ILE A CA 1
ATOM 747 C C . ILE A 1 97 ? -34.011 -10.348 41.284 1.00 82.38 97 ILE A C 1
ATOM 749 O O . ILE A 1 97 ? -33.120 -10.554 40.462 1.00 82.38 97 ILE A O 1
ATOM 753 N N . THR A 1 98 ? -34.806 -9.285 41.218 1.00 80.12 98 THR A N 1
ATOM 754 C CA . THR A 1 98 ? -34.656 -8.232 40.212 1.00 80.12 98 THR A CA 1
ATOM 755 C C . THR A 1 98 ? -33.813 -7.093 40.771 1.00 80.12 98 THR A C 1
ATOM 757 O O . THR A 1 98 ? -34.157 -6.509 41.797 1.00 80.12 98 THR A O 1
ATOM 760 N N . ILE A 1 99 ? -32.726 -6.751 40.081 1.00 81.50 99 ILE A N 1
ATOM 761 C CA . ILE A 1 99 ? -31.888 -5.596 40.408 1.00 81.50 99 ILE A CA 1
ATOM 762 C C . ILE A 1 99 ? -32.229 -4.456 39.451 1.00 81.50 99 ILE A C 1
ATOM 764 O O . ILE A 1 99 ? -31.999 -4.544 38.240 1.00 81.50 99 ILE A O 1
ATOM 768 N N . GLU A 1 100 ? -32.756 -3.375 40.020 1.00 77.38 100 GLU A N 1
ATOM 769 C CA . GLU A 1 100 ? -32.947 -2.102 39.334 1.00 77.38 100 GLU A CA 1
ATOM 770 C C . GLU A 1 100 ? -31.678 -1.243 39.445 1.00 77.38 100 GLU A C 1
ATOM 772 O O . GLU A 1 100 ? -30.949 -1.304 40.442 1.00 77.38 100 GLU A O 1
ATOM 777 N N . PRO A 1 101 ? -31.362 -0.444 38.422 1.00 72.62 101 PRO A N 1
ATOM 778 C CA . PRO A 1 101 ? -30.130 0.318 38.405 1.00 72.62 101 PRO A CA 1
ATOM 779 C C . PRO A 1 101 ? -30.208 1.521 39.368 1.00 72.62 101 PRO A C 1
ATOM 781 O O . PRO A 1 101 ? -31.266 2.135 39.499 1.00 72.62 101 PRO A O 1
ATOM 784 N N . PRO A 1 102 ? -29.089 1.930 39.999 1.00 72.88 102 PRO A N 1
ATOM 785 C CA . PRO A 1 102 ? -29.089 3.016 40.976 1.00 72.88 102 PRO A CA 1
ATOM 786 C C . PRO A 1 102 ? -29.527 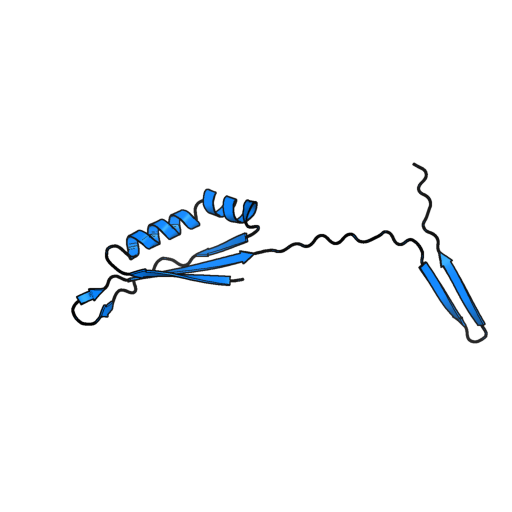4.342 40.339 1.00 72.88 102 PRO A C 1
ATOM 788 O O . PRO A 1 102 ? -29.065 4.710 39.249 1.00 72.88 102 PRO A O 1
ATOM 791 N N . ILE A 1 103 ? -30.410 5.060 41.036 1.00 72.44 103 ILE A N 1
ATOM 792 C CA . ILE A 1 103 ? -30.862 6.404 40.672 1.00 72.44 103 ILE A CA 1
ATOM 793 C C . ILE A 1 103 ? -29.685 7.352 40.930 1.00 72.44 103 ILE A C 1
ATOM 795 O O . ILE A 1 103 ? -29.216 7.468 42.060 1.00 72.44 103 ILE A O 1
ATOM 799 N N . ARG A 1 104 ? -29.163 8.007 39.887 1.00 56.56 104 ARG A N 1
ATOM 800 C CA . ARG A 1 104 ? -28.252 9.143 40.076 1.00 56.56 104 ARG A CA 1
ATOM 801 C C . ARG A 1 104 ? -29.116 10.374 40.333 1.00 56.56 104 ARG A C 1
ATOM 803 O O . ARG A 1 104 ? -29.734 10.866 39.393 1.00 56.56 104 ARG A O 1
ATOM 810 N N . GLU A 1 105 ? -29.175 10.839 41.578 1.00 53.91 105 GLU A N 1
ATOM 811 C CA . GLU A 1 105 ? -29.588 12.218 41.854 1.00 53.91 105 GLU A CA 1
ATOM 812 C C . GLU A 1 105 ? -28.563 13.154 41.189 1.00 53.91 105 GLU A C 1
ATOM 814 O O . GLU A 1 105 ? -27.355 12.910 41.276 1.00 53.91 105 GLU A O 1
ATOM 819 N N . GLN A 1 106 ? -29.066 14.112 40.406 1.00 43.31 106 GLN A N 1
ATOM 820 C CA . GLN A 1 106 ? -28.279 15.062 39.610 1.00 43.31 106 GLN A CA 1
ATOM 821 C C . GLN A 1 106 ? -27.562 16.092 40.477 1.00 43.31 106 GLN A C 1
ATOM 823 O O . GLN A 1 106 ? -28.179 16.564 41.457 1.00 43.31 106 GLN A O 1
#

Secondary structure (DSSP, 8-state):
-EEEEEEEESTTHHHHHHHHHHHHHSHHHHHHHHHHSSEEEEEEPPPEE--EEETTEEE-EEEEEEEEEE--PPP--------EEEEEE-SS-EEEEEEPPPP---

Sequence (106 aa):
MTEVTFEAFGTNAYALLSKLQLALESSFAMSFLKNKVRAAMLSCTRVIDVSAAVGGGPEERARFTATFTHSHVVEVSVPRIERVDIEVHTERHVELITIEPPIREQ

Foldseek 3Di:
DDKDKDKDKADCRQVVVQVVVVVCPDPVNQCCCCPPVVKGWPDKARKDWPWDDDDHDIMTMIMIMIDMDHDDDDDDDDDDDQKDWDWDDDPVDIDIDIDGDDDDDD

pLDDT: mean 85.28, std 9.73, range [43.31, 95.25]